Protein AF-A0A7Y3T4C7-F1 (afdb_monomer)

Foldseek 3Di:
DALVVQLVVLVVQLVVLVVVCVVPVVDDPVVVVVSVVSNVVSVVSNVVSVVRVVVVVVVPDDD

Nearest PDB structures (foldseek):
  8tsh-assembly1_E  TM=9.306E-01  e=1.279E+00  Caldimonas thermodepolymerans
  3sog-assembly1_A-2  TM=8.299E-01  e=2.180E+00  Homo sapiens
  3lss-assembly1_A  TM=7.438E-01  e=8.839E+00  Trypanosoma brucei

pLDDT: mean 81.12, std 9.39, range [55.03, 90.94]

Solvent-accessible surface area (backbone atoms only — not comparable to full-atom values): 3516 Å² total; per-residue (Å²): 132,51,46,62,57,45,29,53,50,28,52,51,56,41,51,56,48,51,56,52,49,70,75,43,74,90,52,64,73,73,50,50,56,56,50,51,51,51,51,53,52,39,50,53,50,31,53,52,23,47,52,50,32,54,48,52,56,62,72,69,54,84,131

Organism: NCBI:txid419475

Radius of gyration: 15.25 Å; Cα contacts (8 Å, |Δi|>4): 27; chains: 1; bounding box: 33×17×44 Å

Secondary structu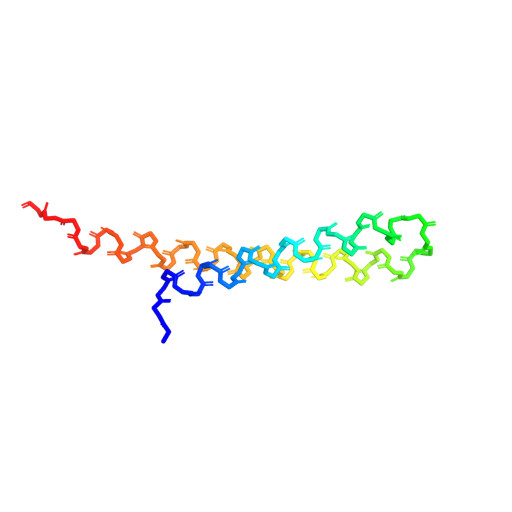re (DSSP, 8-state):
--HHHHHHHHHHHHHHHHHHHHHHTTS-HHHHHHHHHHHHHHHHHHHHHHHHHHHHHHHHS--

Structure (mmCIF, N/CA/C/O backbone):
data_AF-A0A7Y3T4C7-F1
#
_entry.id   AF-A0A7Y3T4C7-F1
#
loop_
_atom_site.group_PDB
_atom_site.id
_atom_site.type_symbol
_atom_site.label_atom_id
_atom_site.label_alt_id
_atom_site.label_comp_id
_atom_site.label_asym_id
_atom_site.label_entity_id
_atom_site.label_seq_id
_atom_site.pdbx_PDB_ins_code
_atom_site.Cartn_x
_atom_site.Cartn_y
_atom_site.Cartn_z
_atom_site.occupancy
_atom_site.B_iso_or_equiv
_atom_site.auth_seq_id
_atom_site.auth_comp_id
_atom_site.auth_asym_id
_atom_site.auth_atom_id
_atom_site.pdbx_PDB_model_num
ATOM 1 N N . MET A 1 1 ? 4.669 -5.713 16.785 1.00 74.38 1 MET A N 1
ATOM 2 C CA . MET A 1 1 ? 4.183 -4.697 15.845 1.00 74.38 1 MET A CA 1
ATOM 3 C C . MET A 1 1 ? 2.669 -4.831 15.799 1.00 74.38 1 MET A C 1
ATOM 5 O O . MET A 1 1 ? 2.207 -5.938 15.539 1.00 74.38 1 MET A O 1
ATOM 9 N N . THR A 1 2 ? 1.918 -3.801 16.179 1.00 88.31 2 THR A N 1
ATOM 10 C CA . THR A 1 2 ? 0.444 -3.809 16.195 1.00 88.31 2 THR A CA 1
ATOM 11 C C . THR A 1 2 ? -0.114 -3.704 14.768 1.00 88.31 2 THR A C 1
ATOM 13 O O . THR A 1 2 ? 0.604 -3.255 13.868 1.00 88.31 2 THR A O 1
ATOM 16 N N . PRO A 1 3 ? -1.371 -4.100 14.503 1.00 84.88 3 PRO A N 1
ATOM 17 C CA . PRO A 1 3 ? -1.994 -3.896 13.192 1.00 84.88 3 PRO A CA 1
ATOM 18 C C . PRO A 1 3 ? -1.996 -2.424 12.755 1.00 84.88 3 PRO A C 1
ATOM 20 O O . PRO A 1 3 ? -1.753 -2.136 11.583 1.00 84.88 3 PRO A O 1
ATOM 23 N N . GLN A 1 4 ? -2.150 -1.484 13.694 1.00 82.50 4 GLN A N 1
ATOM 24 C CA . GLN A 1 4 ? -1.963 -0.054 13.430 1.00 82.50 4 GLN A CA 1
ATOM 25 C C . GLN A 1 4 ? -0.527 0.284 12.983 1.00 82.50 4 GLN A C 1
ATOM 27 O O . GLN A 1 4 ? -0.345 1.015 12.010 1.00 82.50 4 GLN A O 1
ATOM 32 N N . GLU A 1 5 ? 0.503 -0.257 13.641 1.00 85.88 5 GLU A N 1
ATOM 33 C CA . GLU A 1 5 ? 1.905 -0.064 13.233 1.00 85.88 5 GLU A CA 1
ATOM 34 C C . GLU A 1 5 ? 2.186 -0.675 11.847 1.00 85.88 5 GLU A C 1
ATOM 36 O O . GLU A 1 5 ? 2.896 -0.073 11.038 1.00 85.88 5 GLU A O 1
ATOM 41 N N . TYR A 1 6 ? 1.582 -1.827 11.527 1.00 83.50 6 TYR A N 1
ATOM 42 C CA . TYR A 1 6 ? 1.637 -2.421 10.185 1.00 83.50 6 TYR A CA 1
ATOM 43 C C . TYR A 1 6 ? 0.953 -1.550 9.127 1.00 83.50 6 TYR A C 1
ATOM 45 O O . TYR A 1 6 ? 1.477 -1.413 8.019 1.00 83.50 6 TYR A O 1
ATOM 53 N N . LEU A 1 7 ? -0.192 -0.944 9.455 1.00 85.25 7 LEU A N 1
ATOM 54 C CA . LEU A 1 7 ? -0.901 -0.027 8.565 1.00 85.25 7 LEU A CA 1
ATOM 55 C C . LEU A 1 7 ? -0.072 1.230 8.287 1.00 85.25 7 LEU A C 1
ATOM 57 O O . LEU A 1 7 ? 0.086 1.606 7.127 1.00 85.25 7 LEU A O 1
ATOM 61 N N . VAL A 1 8 ? 0.513 1.840 9.322 1.00 89.44 8 VAL A N 1
ATOM 62 C CA . VAL A 1 8 ? 1.400 3.005 9.173 1.00 89.44 8 VAL A CA 1
ATOM 63 C C . VAL A 1 8 ? 2.592 2.669 8.278 1.00 89.44 8 VAL A C 1
ATOM 65 O O . VAL A 1 8 ? 2.897 3.422 7.353 1.00 89.44 8 VAL A O 1
ATOM 68 N N . GLN A 1 9 ? 3.231 1.516 8.493 1.00 87.81 9 GLN A N 1
ATOM 69 C CA . GLN A 1 9 ? 4.331 1.072 7.641 1.00 87.81 9 GLN A CA 1
ATOM 70 C C . GLN A 1 9 ? 3.883 0.896 6.181 1.00 87.81 9 GLN A C 1
ATOM 72 O O . GLN A 1 9 ? 4.545 1.400 5.278 1.00 87.81 9 GLN A O 1
ATOM 77 N N . ALA A 1 10 ? 2.744 0.241 5.934 1.00 86.56 10 ALA A N 1
ATOM 78 C CA . ALA A 1 10 ? 2.242 0.020 4.578 1.00 86.56 10 ALA A CA 1
ATOM 79 C C . ALA A 1 10 ? 1.857 1.328 3.858 1.00 86.56 10 ALA A C 1
ATOM 81 O O . ALA A 1 10 ? 2.095 1.462 2.657 1.00 86.56 10 ALA A O 1
ATOM 82 N N . VAL A 1 11 ? 1.311 2.313 4.580 1.00 88.56 11 VAL A N 1
ATOM 83 C CA . VAL A 1 11 ? 1.043 3.661 4.047 1.00 88.56 11 VAL A CA 1
ATOM 84 C C . VAL A 1 11 ? 2.344 4.368 3.662 1.00 88.56 11 VAL A C 1
ATOM 86 O O . VAL A 1 11 ? 2.428 4.949 2.575 1.00 88.56 11 VAL A O 1
ATOM 89 N N 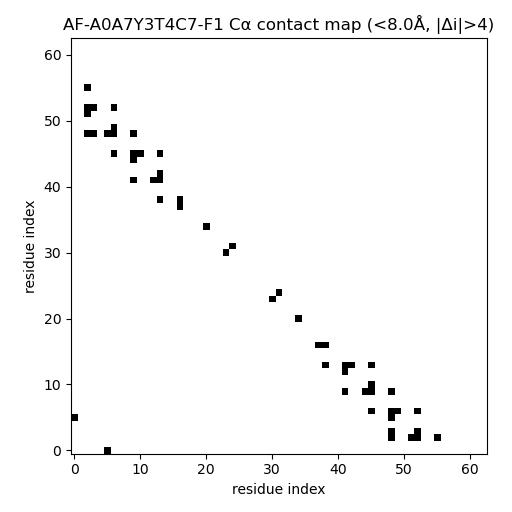. ASN A 1 12 ? 3.369 4.293 4.515 1.00 89.19 12 ASN A N 1
ATOM 90 C CA . ASN A 1 12 ? 4.677 4.889 4.242 1.00 89.19 12 ASN A CA 1
ATOM 91 C C . ASN A 1 12 ? 5.337 4.257 3.008 1.00 89.19 12 ASN A C 1
ATOM 93 O O . ASN A 1 12 ? 5.811 4.980 2.131 1.00 89.19 12 ASN A O 1
ATOM 97 N N . ASP A 1 13 ? 5.303 2.926 2.896 1.00 86.69 13 ASP A N 1
ATOM 98 C CA . ASP A 1 13 ? 5.877 2.197 1.759 1.00 86.69 13 ASP A CA 1
ATOM 99 C C . ASP A 1 13 ? 5.177 2.567 0.438 1.00 86.69 13 ASP A C 1
ATOM 101 O O . ASP A 1 13 ? 5.826 2.789 -0.588 1.00 86.69 13 ASP A O 1
ATOM 105 N N . ASN A 1 14 ? 3.846 2.693 0.463 1.00 86.50 14 ASN A N 1
ATOM 106 C CA . ASN A 1 14 ? 3.071 3.082 -0.714 1.00 86.50 14 ASN A CA 1
ATOM 107 C C . ASN A 1 14 ? 3.323 4.5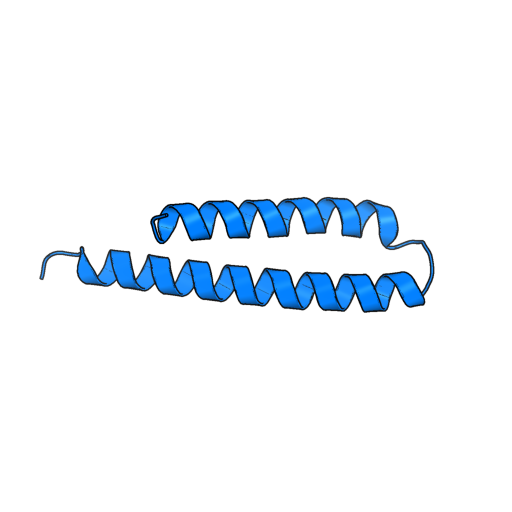50 -1.113 1.00 86.50 14 ASN A C 1
ATOM 109 O O . ASN A 1 14 ? 3.427 4.872 -2.298 1.00 86.50 14 ASN A O 1
ATOM 113 N N . SER A 1 15 ? 3.498 5.438 -0.130 1.00 85.50 15 SER A N 1
ATOM 114 C CA . SER A 1 15 ? 3.825 6.849 -0.373 1.00 85.50 15 SER A CA 1
ATOM 115 C C . SER A 1 15 ? 5.218 7.006 -0.988 1.00 85.50 15 SER A C 1
ATOM 117 O O . SER A 1 15 ? 5.372 7.730 -1.973 1.00 85.50 15 SER A O 1
ATOM 119 N N . ALA A 1 16 ? 6.217 6.275 -0.481 1.00 84.50 16 ALA A N 1
ATOM 120 C CA . ALA A 1 16 ? 7.564 6.258 -1.050 1.00 84.50 16 ALA A CA 1
ATOM 121 C C . ALA A 1 16 ? 7.564 5.759 -2.503 1.00 84.50 16 ALA A C 1
ATOM 123 O O . ALA A 1 16 ? 8.208 6.358 -3.366 1.00 84.50 16 ALA A O 1
ATOM 124 N N . LEU A 1 17 ? 6.788 4.710 -2.799 1.00 82.06 17 LEU A N 1
ATOM 125 C CA . LEU A 1 17 ? 6.651 4.213 -4.163 1.00 82.06 17 LEU A CA 1
ATOM 126 C C . LEU A 1 17 ? 6.010 5.252 -5.099 1.00 82.06 17 LEU A C 1
ATOM 128 O O . LEU A 1 17 ? 6.451 5.379 -6.237 1.00 82.06 17 LEU A O 1
ATOM 132 N N . SER A 1 18 ? 5.027 6.032 -4.634 1.00 80.25 18 SER A N 1
ATOM 133 C CA . SER A 1 18 ? 4.399 7.086 -5.450 1.00 80.25 18 SER A CA 1
ATOM 134 C C . SER A 1 18 ? 5.384 8.180 -5.894 1.00 80.25 18 SER A C 1
ATOM 136 O O . SER A 1 18 ? 5.322 8.649 -7.034 1.00 80.25 18 SER A O 1
ATOM 138 N N . LEU A 1 19 ? 6.346 8.535 -5.033 1.00 80.69 19 LEU A N 1
ATOM 139 C CA . LEU A 1 19 ? 7.400 9.503 -5.350 1.00 80.69 19 LEU A CA 1
ATOM 140 C C . LEU A 1 19 ? 8.361 8.946 -6.408 1.00 80.69 19 LEU A C 1
ATOM 142 O O . LEU A 1 19 ? 8.708 9.646 -7.356 1.00 80.69 19 LEU A O 1
ATOM 146 N N . ILE A 1 20 ? 8.730 7.667 -6.282 1.00 76.88 20 ILE A N 1
ATOM 147 C CA . ILE A 1 20 ? 9.583 6.955 -7.245 1.00 76.88 20 ILE A CA 1
ATOM 148 C C . ILE A 1 20 ? 8.879 6.821 -8.602 1.00 76.88 20 ILE A C 1
ATOM 150 O O . ILE A 1 20 ? 9.490 7.044 -9.644 1.00 76.88 20 ILE A O 1
ATOM 154 N N . LEU A 1 21 ? 7.586 6.486 -8.598 1.00 73.56 21 LEU A N 1
ATOM 155 C CA . LEU 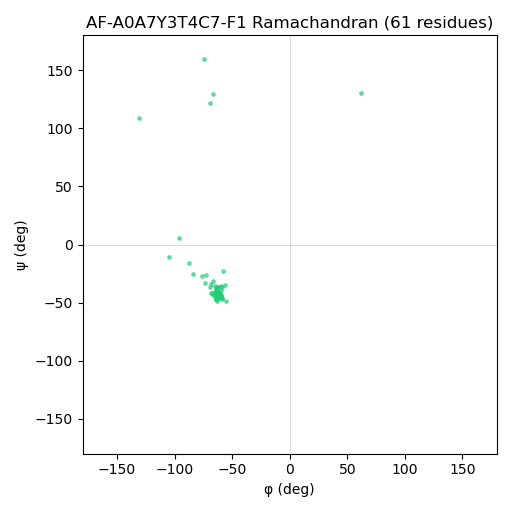A 1 21 ? 6.767 6.389 -9.807 1.00 73.56 21 LEU A CA 1
ATOM 156 C C . LEU A 1 21 ? 6.714 7.721 -10.555 1.00 73.56 21 LEU A C 1
ATOM 158 O O . LEU A 1 21 ? 6.885 7.733 -11.769 1.00 73.56 21 LEU A O 1
ATOM 162 N N . THR A 1 22 ? 6.526 8.826 -9.833 1.00 70.50 22 THR A N 1
ATOM 163 C CA . THR A 1 22 ? 6.461 10.172 -10.422 1.00 70.50 22 THR A CA 1
ATOM 164 C C . THR A 1 22 ? 7.779 10.569 -11.100 1.00 70.50 22 THR A C 1
ATOM 166 O O . THR A 1 22 ? 7.750 11.184 -12.161 1.00 70.50 22 THR A O 1
ATOM 169 N N . ASP A 1 23 ? 8.931 10.184 -10.539 1.00 73.12 23 ASP A N 1
ATOM 170 C CA . ASP A 1 23 ? 10.256 10.480 -11.116 1.00 73.12 23 ASP A CA 1
ATOM 171 C C . ASP A 1 23 ? 10.616 9.587 -12.323 1.00 73.12 23 ASP A C 1
ATOM 173 O O . ASP A 1 23 ? 11.386 9.977 -13.207 1.00 73.12 23 ASP A O 1
ATOM 177 N N . LEU A 1 24 ? 10.062 8.372 -12.375 1.00 69.75 24 LEU A N 1
ATOM 178 C CA . LEU A 1 24 ? 10.448 7.349 -13.351 1.00 69.75 24 LEU A CA 1
ATOM 179 C C . LEU A 1 24 ? 9.453 7.141 -14.495 1.00 69.75 24 LEU A C 1
ATOM 181 O O . LEU A 1 24 ? 9.808 6.461 -15.457 1.00 69.75 24 LEU A O 1
ATOM 185 N N . PHE A 1 25 ? 8.246 7.710 -14.424 1.00 64.31 25 PHE A N 1
ATOM 186 C CA . PHE A 1 25 ? 7.174 7.436 -15.391 1.00 64.31 25 PHE A CA 1
ATOM 187 C C . PHE A 1 25 ? 7.549 7.760 -16.850 1.00 64.31 25 PHE A C 1
ATOM 189 O O . PHE A 1 25 ? 6.996 7.163 -17.771 1.00 64.31 25 PHE A O 1
ATOM 196 N N . ASP A 1 26 ? 8.534 8.638 -17.053 1.00 66.50 26 ASP A N 1
ATOM 197 C CA . ASP A 1 26 ? 8.972 9.137 -18.363 1.00 66.50 26 ASP A CA 1
ATOM 198 C C . ASP A 1 26 ? 10.183 8.379 -18.961 1.00 66.50 26 ASP A C 1
ATOM 200 O O . ASP A 1 26 ? 10.751 8.798 -19.969 1.00 66.50 26 ASP A O 1
ATOM 204 N N . LYS A 1 27 ? 10.651 7.288 -18.329 1.00 60.53 27 LYS A N 1
ATOM 205 C CA . LYS A 1 27 ? 11.906 6.603 -18.706 1.00 60.53 27 LYS A CA 1
ATOM 206 C C . LYS A 1 27 ? 11.720 5.081 -18.842 1.00 60.53 27 LYS A C 1
ATOM 208 O O . LYS A 1 27 ? 11.655 4.397 -17.829 1.00 60.53 27 LYS A O 1
ATOM 213 N N . ASP A 1 28 ? 11.770 4.569 -20.077 1.00 67.31 28 ASP A N 1
ATOM 214 C CA . ASP A 1 28 ? 11.855 3.144 -20.484 1.00 67.31 28 ASP A CA 1
ATOM 215 C C . ASP A 1 28 ? 10.696 2.187 -20.102 1.00 67.31 28 ASP A C 1
ATOM 217 O O . ASP A 1 28 ? 10.358 2.000 -18.933 1.00 67.31 28 ASP A O 1
ATOM 221 N N . ASP A 1 29 ? 10.202 1.423 -21.087 1.00 66.81 29 ASP A N 1
ATOM 222 C CA . ASP A 1 29 ? 9.107 0.440 -20.943 1.00 66.81 29 ASP A CA 1
ATOM 223 C C . ASP A 1 29 ? 9.399 -0.679 -19.920 1.00 66.81 29 ASP A C 1
ATOM 225 O O . ASP A 1 29 ? 8.517 -1.122 -19.182 1.00 66.81 29 ASP A O 1
ATOM 229 N N . VAL A 1 30 ? 10.655 -1.130 -19.812 1.00 65.81 30 VAL A N 1
ATOM 230 C CA . VAL A 1 30 ? 11.053 -2.180 -18.847 1.00 65.81 30 VAL A CA 1
ATOM 231 C C . VAL A 1 30 ? 10.931 -1.686 -17.402 1.00 65.81 30 VAL A C 1
ATOM 233 O O . VAL A 1 30 ? 10.625 -2.464 -16.493 1.00 65.81 30 VAL A O 1
ATOM 236 N N . ARG A 1 31 ? 11.139 -0.383 -17.168 1.00 74.25 31 ARG A N 1
ATOM 237 C CA . ARG A 1 31 ? 10.977 0.211 -15.836 1.00 74.25 31 ARG A CA 1
ATOM 238 C C . ARG A 1 31 ? 9.504 0.328 -15.478 1.00 74.25 31 ARG A C 1
ATOM 240 O O . ARG A 1 31 ? 9.170 0.117 -14.316 1.00 74.25 31 ARG A O 1
ATOM 247 N N . GLN A 1 32 ? 8.629 0.566 -16.454 1.00 74.06 32 GLN A N 1
ATOM 248 C CA . GLN A 1 32 ? 7.187 0.632 -16.230 1.00 74.06 32 GLN A CA 1
ATOM 249 C C . GLN A 1 32 ? 6.593 -0.709 -15.765 1.00 74.06 32 GLN A C 1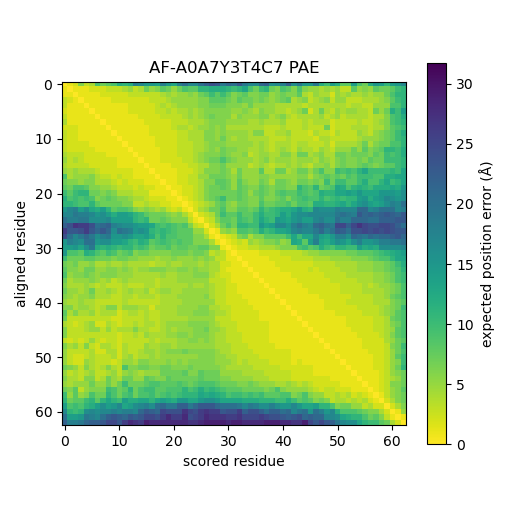
ATOM 251 O O . GLN A 1 32 ? 5.820 -0.703 -14.810 1.00 74.06 32 GLN A O 1
ATOM 256 N N . ASP A 1 33 ? 6.989 -1.859 -16.335 1.00 81.94 33 ASP A N 1
ATOM 257 C CA . ASP A 1 33 ? 6.490 -3.172 -15.865 1.00 81.94 33 ASP A CA 1
ATOM 258 C C . ASP A 1 33 ? 6.963 -3.491 -14.437 1.00 81.94 33 ASP A C 1
ATOM 260 O O . ASP A 1 33 ? 6.181 -3.924 -13.586 1.00 81.94 33 ASP A O 1
ATOM 264 N N . TYR A 1 34 ? 8.237 -3.217 -14.127 1.00 83.25 34 TYR A N 1
ATOM 265 C CA . TYR A 1 34 ? 8.756 -3.368 -12.764 1.00 83.25 34 TYR A CA 1
ATOM 266 C C . TYR A 1 34 ? 7.984 -2.487 -11.773 1.00 83.25 34 TYR A C 1
ATOM 268 O O . TYR A 1 34 ? 7.549 -2.959 -10.722 1.00 83.25 34 TYR A O 1
ATOM 276 N N . LEU A 1 35 ? 7.767 -1.223 -12.130 1.00 80.88 35 LEU A N 1
ATOM 277 C CA . LEU A 1 35 ? 7.028 -0.254 -11.328 1.00 80.88 35 LEU A CA 1
ATOM 278 C C . LEU A 1 35 ? 5.558 -0.648 -11.132 1.00 80.88 35 LEU A C 1
ATOM 280 O O . LEU A 1 35 ? 5.050 -0.554 -10.014 1.00 80.88 35 LEU A O 1
ATOM 284 N N . ALA A 1 36 ? 4.895 -1.162 -12.169 1.00 82.38 36 ALA A N 1
ATOM 285 C CA . ALA A 1 36 ? 3.531 -1.675 -12.08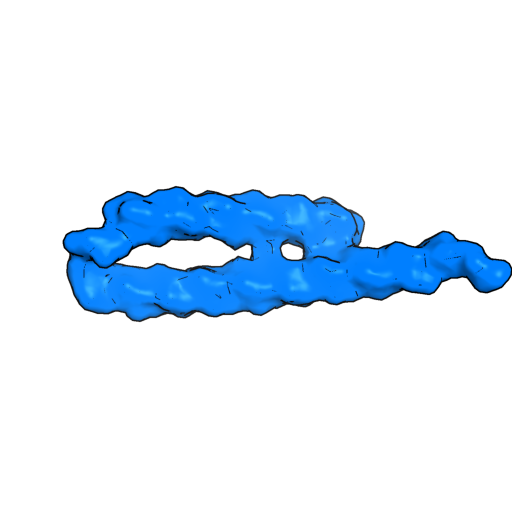3 1.00 82.38 36 ALA A CA 1
ATOM 286 C C . ALA A 1 36 ? 3.427 -2.863 -11.112 1.00 82.38 36 ALA A C 1
ATOM 288 O O . ALA A 1 36 ? 2.506 -2.918 -10.293 1.00 82.38 36 ALA A O 1
ATOM 289 N N . ARG A 1 37 ? 4.403 -3.783 -11.131 1.00 87.44 37 ARG A N 1
ATOM 290 C CA . ARG A 1 37 ? 4.465 -4.901 -10.172 1.00 87.44 37 ARG A CA 1
ATOM 291 C C . ARG A 1 37 ? 4.701 -4.426 -8.741 1.00 87.44 37 ARG A C 1
ATOM 293 O O . ARG A 1 37 ? 4.059 -4.943 -7.829 1.00 87.44 37 ARG A O 1
ATOM 300 N N . GLN A 1 38 ? 5.585 -3.447 -8.537 1.00 85.88 38 GLN A N 1
ATOM 301 C CA . GLN A 1 38 ? 5.813 -2.855 -7.213 1.00 85.88 38 GLN A CA 1
ATOM 302 C C . GLN A 1 38 ? 4.549 -2.163 -6.687 1.00 85.88 38 GLN A C 1
ATOM 304 O O . GLN A 1 38 ? 4.207 -2.320 -5.516 1.00 85.88 38 GLN A O 1
ATOM 309 N N . LEU A 1 39 ? 3.811 -1.463 -7.555 1.00 85.56 39 LEU A N 1
ATOM 310 C CA . LEU A 1 39 ? 2.554 -0.809 -7.192 1.00 85.56 39 LEU A CA 1
ATOM 311 C C . LEU A 1 39 ? 1.489 -1.824 -6.784 1.00 85.56 39 LEU A C 1
ATOM 313 O O . LEU A 1 39 ? 0.868 -1.671 -5.734 1.00 85.56 39 LEU A O 1
ATOM 317 N N . ALA A 1 40 ? 1.320 -2.887 -7.572 1.00 86.75 40 ALA A N 1
ATOM 318 C CA . ALA A 1 40 ? 0.402 -3.969 -7.239 1.00 86.75 40 ALA A CA 1
ATOM 319 C C . ALA A 1 40 ? 0.766 -4.630 -5.898 1.00 86.75 40 ALA A C 1
ATOM 321 O O . ALA A 1 40 ? -0.108 -4.847 -5.060 1.00 86.75 40 ALA A O 1
ATOM 322 N N . HIS A 1 41 ? 2.057 -4.893 -5.664 1.00 89.19 41 HIS A N 1
ATOM 323 C CA . HIS A 1 41 ? 2.540 -5.491 -4.419 1.00 8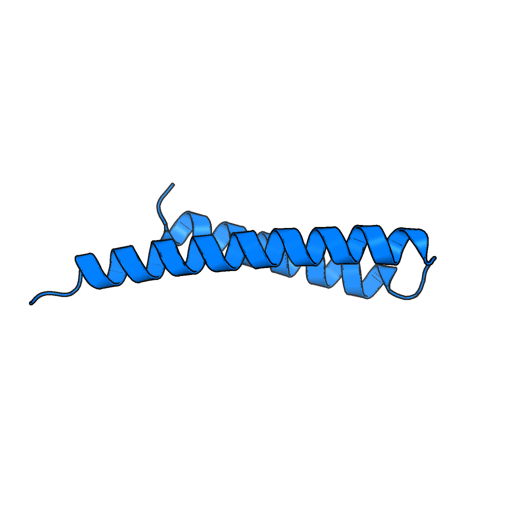9.19 41 HIS A CA 1
ATOM 324 C C . HIS A 1 41 ? 2.274 -4.605 -3.193 1.00 89.19 41 HIS A C 1
ATOM 326 O O . HIS A 1 41 ? 1.727 -5.075 -2.194 1.00 89.19 41 HIS A O 1
ATOM 332 N N . ASN A 1 42 ? 2.615 -3.316 -3.268 1.00 87.19 42 ASN A N 1
ATOM 333 C CA . ASN A 1 42 ? 2.406 -2.385 -2.158 1.00 87.19 42 ASN A CA 1
ATOM 334 C C . ASN A 1 42 ? 0.918 -2.123 -1.899 1.00 87.19 42 ASN A C 1
ATOM 336 O O . ASN A 1 42 ? 0.513 -1.997 -0.743 1.00 87.19 42 ASN A O 1
ATOM 340 N N . SER A 1 43 ? 0.093 -2.105 -2.950 1.00 87.50 43 SER A N 1
ATOM 341 C CA . SER A 1 43 ? -1.360 -1.987 -2.820 1.00 87.50 43 SER A CA 1
ATOM 342 C C . SER A 1 43 ? -1.973 -3.192 -2.096 1.00 87.50 43 SER A C 1
ATOM 344 O O . SER A 1 43 ? -2.728 -2.996 -1.145 1.00 87.50 43 SER A O 1
ATOM 346 N N . ASP A 1 44 ? -1.598 -4.424 -2.462 1.00 90.94 44 ASP A N 1
ATOM 347 C CA . ASP A 1 44 ? -2.045 -5.643 -1.762 1.00 90.94 44 ASP A CA 1
ATOM 348 C C . ASP A 1 44 ? -1.621 -5.627 -0.285 1.00 90.94 44 ASP A C 1
ATOM 350 O O . ASP A 1 44 ? -2.433 -5.869 0.612 1.00 90.94 44 ASP A O 1
ATOM 354 N N . ARG A 1 45 ? -0.369 -5.252 -0.006 1.00 89.12 45 ARG A N 1
ATOM 355 C CA . ARG A 1 45 ? 0.143 -5.142 1.365 1.00 89.12 45 ARG A CA 1
ATOM 356 C C . ARG A 1 45 ? -0.625 -4.104 2.192 1.00 89.12 45 ARG A C 1
ATOM 358 O O . ARG A 1 45 ? -0.960 -4.383 3.343 1.00 89.12 45 ARG A O 1
ATOM 365 N N . LEU A 1 46 ? -0.947 -2.946 1.611 1.00 88.69 46 LEU A N 1
ATOM 366 C CA . LEU A 1 46 ? 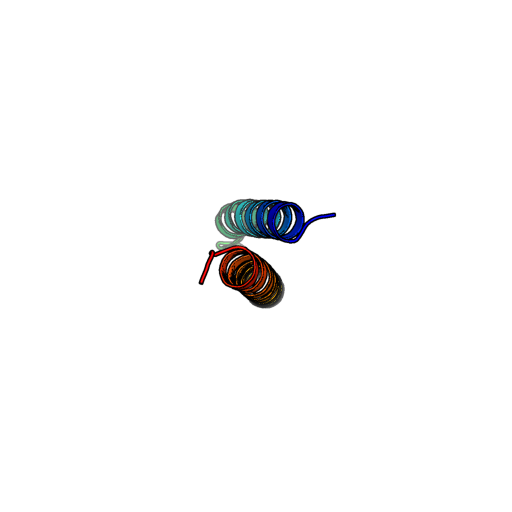-1.771 -1.918 2.253 1.00 88.69 46 LEU A CA 1
ATOM 367 C C . LEU A 1 46 ? -3.191 -2.419 2.537 1.00 88.69 46 LEU A C 1
ATOM 369 O O . LEU A 1 46 ? -3.694 -2.219 3.640 1.00 88.69 46 LEU A O 1
ATOM 373 N N . GLN A 1 47 ? -3.822 -3.104 1.581 1.00 88.62 47 GLN A N 1
ATOM 374 C CA . GLN A 1 47 ? -5.165 -3.664 1.759 1.00 88.62 47 GLN A CA 1
ATOM 375 C C . GLN A 1 47 ? -5.210 -4.688 2.897 1.00 88.62 47 GLN A C 1
ATOM 377 O O . GLN A 1 47 ? -6.123 -4.651 3.722 1.00 88.62 47 GLN A O 1
ATOM 382 N N . ARG A 1 48 ? -4.204 -5.565 2.995 1.00 90.75 48 ARG A N 1
ATOM 383 C CA . ARG A 1 48 ? -4.106 -6.534 4.098 1.00 90.75 48 ARG A CA 1
ATOM 384 C C . ARG A 1 48 ? -3.913 -5.853 5.447 1.00 90.75 48 ARG A C 1
ATOM 386 O O . ARG A 1 48 ? -4.568 -6.240 6.412 1.00 90.75 48 ARG A O 1
ATOM 393 N N . ALA A 1 49 ? -3.040 -4.849 5.516 1.00 88.31 49 ALA A N 1
ATOM 394 C CA . ALA A 1 49 ? -2.806 -4.101 6.747 1.00 88.31 49 ALA A CA 1
ATOM 395 C C . ALA A 1 49 ? -4.068 -3.345 7.197 1.00 88.31 49 ALA A C 1
ATOM 397 O O . ALA A 1 49 ? -4.416 -3.370 8.376 1.00 88.31 49 ALA A O 1
ATOM 398 N N . LEU A 1 50 ? -4.802 -2.751 6.250 1.00 89.19 50 LEU A N 1
ATOM 399 C CA . LEU A 1 50 ? -6.075 -2.088 6.519 1.00 89.19 50 LEU A CA 1
ATOM 400 C C . LEU A 1 50 ? -7.129 -3.071 7.040 1.00 89.19 50 LEU A C 1
ATOM 402 O O . LEU A 1 50 ? -7.789 -2.774 8.030 1.00 89.19 50 LEU A O 1
ATOM 406 N N . ALA A 1 51 ? -7.265 -4.244 6.418 1.00 90.06 51 ALA A N 1
ATOM 407 C CA . ALA A 1 51 ? -8.223 -5.258 6.855 1.00 90.06 51 ALA A CA 1
ATOM 408 C C . ALA A 1 51 ? -7.897 -5.794 8.260 1.00 90.06 51 ALA A C 1
ATOM 410 O O . ALA A 1 51 ? -8.800 -5.999 9.070 1.00 90.06 51 ALA A O 1
ATOM 411 N N . ALA A 1 52 ? -6.611 -5.989 8.570 1.00 87.62 52 ALA A N 1
ATOM 412 C CA . ALA A 1 52 ? -6.169 -6.404 9.899 1.00 87.62 52 ALA A CA 1
ATOM 413 C C . ALA A 1 52 ? -6.511 -5.355 10.968 1.00 87.62 52 ALA A C 1
ATOM 415 O O . ALA A 1 52 ? -7.032 -5.708 12.022 1.00 87.62 52 ALA A O 1
ATOM 416 N N 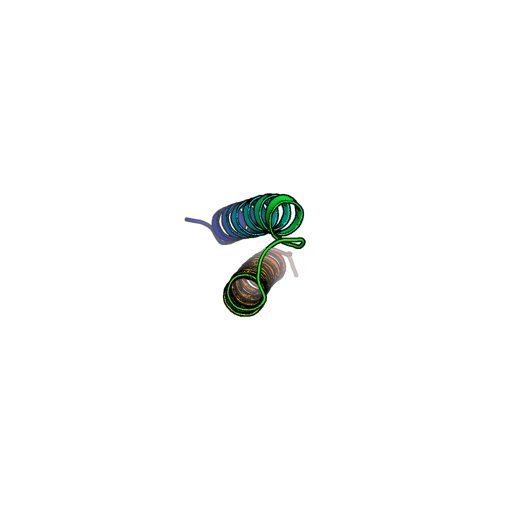. TRP A 1 53 ? -6.283 -4.074 10.672 1.00 88.94 53 TRP A N 1
ATOM 417 C CA . TRP A 1 53 ? -6.636 -2.978 11.574 1.00 88.94 53 TRP A CA 1
ATOM 418 C C . TRP A 1 53 ? -8.154 -2.810 11.740 1.00 88.94 53 TRP A C 1
ATOM 420 O O . TRP A 1 53 ? -8.642 -2.640 12.853 1.00 88.94 53 TRP A O 1
ATOM 430 N N . GLN A 1 54 ? -8.933 -2.925 10.659 1.00 87.56 54 GLN A N 1
ATOM 431 C CA . GLN A 1 54 ? -10.400 -2.896 10.734 1.00 87.56 54 GLN A CA 1
ATOM 432 C C . GLN A 1 54 ? -10.957 -4.018 11.614 1.00 87.56 54 GLN A C 1
ATOM 434 O O . GLN A 1 54 ? -11.909 -3.799 12.360 1.00 87.56 54 GLN A O 1
ATOM 439 N N . LYS A 1 55 ? -10.359 -5.212 11.538 1.00 88.88 55 LYS A N 1
ATOM 440 C CA . LYS A 1 55 ? -10.737 -6.340 12.387 1.00 88.88 55 LYS A CA 1
ATOM 441 C C . LYS A 1 55 ? -10.463 -6.045 13.865 1.00 88.88 55 LYS A C 1
ATOM 443 O O . LYS A 1 55 ? -11.360 -6.243 14.675 1.00 88.88 55 LYS A O 1
ATOM 448 N N . GLU A 1 56 ? -9.281 -5.526 14.193 1.00 87.44 56 GLU A N 1
ATOM 449 C CA . GLU A 1 56 ? -8.921 -5.120 15.562 1.00 87.44 56 GLU A CA 1
ATOM 450 C C . GLU A 1 56 ? -9.934 -4.109 16.127 1.00 87.44 56 GLU A C 1
ATOM 452 O O . GLU A 1 56 ? -10.519 -4.349 17.179 1.00 87.44 56 GLU A O 1
ATOM 457 N N . LEU A 1 57 ? -10.271 -3.059 15.368 1.00 85.75 57 LEU A N 1
ATOM 458 C CA . LEU A 1 57 ? -11.297 -2.086 15.768 1.00 85.75 57 LEU A CA 1
ATOM 459 C C . LEU A 1 57 ? -12.682 -2.712 15.999 1.00 85.75 57 LEU A C 1
ATOM 461 O O . LEU A 1 57 ? -13.424 -2.265 16.871 1.00 85.75 57 LEU A O 1
ATOM 465 N N . SER A 1 58 ? -13.056 -3.719 15.203 1.00 84.88 58 SER A N 1
ATOM 466 C CA . SER A 1 58 ? -14.342 -4.413 15.358 1.00 84.88 58 SER A CA 1
ATOM 467 C C . SER A 1 58 ? -14.393 -5.330 16.581 1.00 84.88 58 SER A C 1
ATOM 469 O O . SER A 1 58 ? -15.475 -5.573 17.107 1.00 84.88 58 SER A O 1
ATOM 471 N N . GLU A 1 59 ? -13.239 -5.825 17.034 1.00 85.19 59 GLU A N 1
ATOM 472 C CA . GLU A 1 59 ? -13.104 -6.657 18.234 1.00 85.19 59 GLU A CA 1
ATOM 473 C C . GLU A 1 59 ? -13.006 -5.802 19.513 1.00 85.19 59 GLU A C 1
ATOM 475 O O . GLU A 1 59 ? -13.397 -6.261 20.585 1.00 85.19 59 GLU A O 1
ATOM 480 N N . GLU A 1 60 ? -12.541 -4.552 19.405 1.00 76.00 60 GLU A N 1
ATOM 481 C CA . GLU A 1 60 ? -12.455 -3.586 20.513 1.00 76.00 60 GLU A CA 1
ATOM 482 C C . GLU A 1 60 ? -13.735 -2.761 20.737 1.00 76.00 60 GLU A C 1
ATOM 484 O O . GLU A 1 60 ? -13.899 -2.147 21.796 1.00 76.00 60 GLU A O 1
ATOM 489 N N . ALA A 1 61 ? -14.656 -2.727 19.770 1.00 58.34 61 ALA A N 1
ATOM 490 C CA . ALA A 1 61 ? -15.920 -2.013 19.915 1.00 58.34 61 ALA A CA 1
ATOM 491 C C . ALA A 1 61 ? -16.822 -2.718 20.956 1.00 58.34 61 ALA A C 1
ATOM 493 O O . ALA A 1 61 ? -17.155 -3.891 20.774 1.00 58.34 61 ALA A O 1
ATOM 494 N N . PRO A 1 62 ? -17.247 -2.039 22.041 1.00 55.03 62 PRO A N 1
ATOM 495 C CA . PRO A 1 62 ? -18.110 -2.651 23.045 1.00 55.03 62 PRO A CA 1
ATOM 496 C C . PRO A 1 62 ? -19.485 -2.967 22.442 1.00 55.03 62 PRO A C 1
ATOM 498 O O . PRO A 1 62 ? -20.103 -2.105 21.815 1.00 55.03 62 PRO A O 1
ATOM 501 N N . SER A 1 63 ? -19.935 -4.210 22.641 1.00 55.50 63 SER A N 1
ATOM 502 C CA . SER A 1 63 ? -21.295 -4.686 22.347 1.00 55.50 63 SER A CA 1
ATOM 503 C C . SER A 1 63 ? -22.356 -3.969 23.171 1.00 55.50 63 SER A C 1
ATOM 505 O O . SER A 1 63 ? -22.116 -3.853 24.398 1.00 55.50 63 SER A O 1
#

Sequence (63 aa):
MTPQEYLVQAVNDNSALSLILTDLFDKDDVRQDYLARQLAHNSDRLQRALAAWQKELSEEAPS

Mean predicted aligned error: 6.63 Å